Protein AF-A0A9Q1BUF5-F1 (afdb_monomer_lite)

Organism: Holothuria leucospilota (NCBI:txid206669)

Secondary structure (DSSP, 8-state):
----TTPEEE-SS---SS-TT--HHHHTTS-EEE-SSTT-TT---TTS----STTSHHHHHS-S--TTSBTT--TT-B--SSGGGTTS--S----------

pLDDT: mean 71.11, std 16.89, range [35.34, 95.56]

Foldseek 3Di:
DPDLVAFDWDAPPRQPAPQPQDRLNVLLVFIDRFHQDDDDPPDPGSDPDHDPDLVDVNSQRRDQFGQGADLPDPSNRHGDNGSVCRVVRDPDDDDDDDDDD

Structure (mmCIF, N/CA/C/O backbone):
data_AF-A0A9Q1BUF5-F1
#
_entry.id   AF-A0A9Q1BUF5-F1
#
loop_
_atom_site.group_PDB
_atom_site.id
_atom_site.type_symbol
_atom_site.label_atom_id
_atom_site.label_alt_id
_atom_site.label_comp_id
_atom_site.label_asym_id
_atom_site.label_entity_id
_atom_site.label_seq_id
_atom_site.pdbx_PDB_ins_code
_atom_site.Cartn_x
_atom_site.Cartn_y
_atom_site.Cartn_z
_atom_site.occupancy
_atom_site.B_iso_or_equiv
_atom_site.auth_seq_id
_atom_site.auth_comp_id
_atom_site.auth_asym_id
_atom_site.auth_atom_id
_atom_site.pdbx_PDB_model_num
ATOM 1 N N . MET A 1 1 ? 6.388 -0.203 15.844 1.00 35.34 1 MET A N 1
ATOM 2 C CA . MET A 1 1 ? 5.271 -0.255 14.881 1.00 35.34 1 MET A CA 1
ATOM 3 C C . MET A 1 1 ? 5.038 1.171 14.408 1.00 35.34 1 M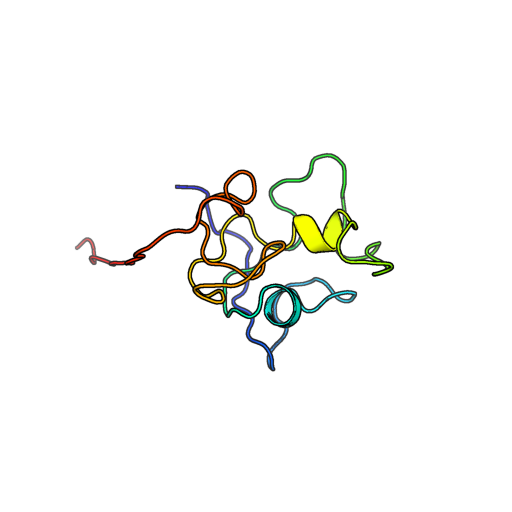ET A C 1
ATOM 5 O O . MET A 1 1 ? 4.799 2.000 15.280 1.00 35.34 1 MET A O 1
ATOM 9 N N . PRO A 1 2 ? 5.181 1.507 13.116 1.00 44.47 2 PRO A N 1
ATOM 10 C CA . PRO A 1 2 ? 4.694 2.790 12.616 1.00 44.47 2 PRO A CA 1
ATOM 11 C C . PRO A 1 2 ? 3.185 2.876 12.889 1.00 44.47 2 PRO A C 1
ATOM 13 O O . PRO A 1 2 ? 2.477 1.877 12.770 1.00 44.47 2 PRO A O 1
ATOM 16 N N . SER A 1 3 ? 2.721 4.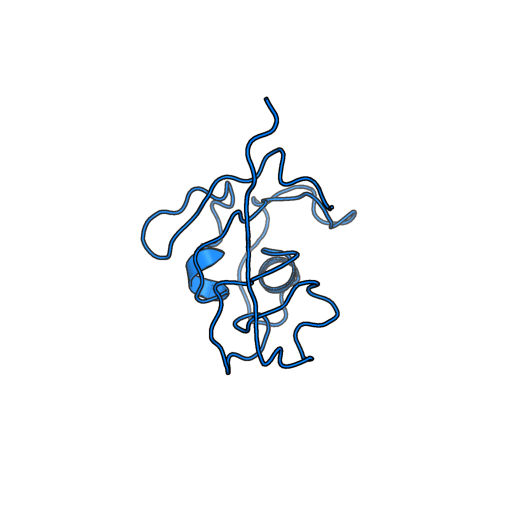031 13.349 1.00 38.66 3 SER A N 1
ATOM 17 C CA . SER A 1 3 ? 1.351 4.245 13.815 1.00 38.66 3 SER A CA 1
ATOM 18 C C . SER A 1 3 ? 0.434 4.548 12.629 1.00 38.66 3 SER A C 1
ATOM 20 O O . SER A 1 3 ? 0.661 5.536 11.947 1.00 38.66 3 SER A O 1
ATOM 22 N N . ALA A 1 4 ? -0.617 3.755 12.398 1.00 48.06 4 ALA A N 1
ATOM 23 C CA . ALA A 1 4 ? -1.639 4.006 11.363 1.00 48.06 4 ALA A CA 1
ATOM 24 C C . ALA A 1 4 ? -2.661 5.095 11.775 1.00 48.06 4 ALA A C 1
ATOM 26 O O . ALA A 1 4 ? -3.844 5.036 11.443 1.00 48.06 4 ALA A O 1
ATOM 27 N N . THR A 1 5 ? -2.248 6.053 12.605 1.00 42.88 5 THR A N 1
ATOM 28 C CA . THR A 1 5 ? -3.154 6.989 13.283 1.00 42.88 5 THR A CA 1
ATOM 29 C C . THR A 1 5 ? -3.436 8.184 12.379 1.00 42.88 5 THR A C 1
ATOM 31 O O . THR A 1 5 ? -2.778 9.208 12.480 1.00 42.88 5 THR A O 1
ATOM 34 N N . GLY A 1 6 ? -4.415 8.040 11.486 1.00 49.12 6 GLY A N 1
ATOM 35 C CA . GLY A 1 6 ? -4.786 9.069 10.504 1.00 49.12 6 GLY A CA 1
ATOM 36 C C . GLY A 1 6 ? -5.130 8.504 9.125 1.00 49.12 6 GLY A C 1
ATOM 37 O O . GLY A 1 6 ? -5.789 9.179 8.337 1.00 49.12 6 GLY A O 1
ATOM 38 N N . CYS A 1 7 ? -4.748 7.251 8.871 1.00 61.22 7 CYS A N 1
ATOM 39 C CA . CYS A 1 7 ? -5.021 6.527 7.636 1.00 61.22 7 CYS A CA 1
ATOM 40 C C . CYS A 1 7 ? -6.439 5.942 7.652 1.00 61.22 7 CYS A C 1
ATOM 42 O O . CYS A 1 7 ? -6.803 5.212 8.580 1.00 61.22 7 CYS A O 1
ATOM 44 N N . LEU A 1 8 ? -7.230 6.217 6.617 1.00 74.75 8 LEU A N 1
ATOM 45 C CA . LEU A 1 8 ? -8.476 5.491 6.378 1.00 74.75 8 LEU A CA 1
ATOM 46 C C . LEU A 1 8 ? -8.188 4.286 5.481 1.00 74.75 8 LEU A C 1
ATOM 48 O O . LEU A 1 8 ? -7.205 4.251 4.749 1.00 74.75 8 LEU A O 1
ATOM 52 N N . PHE A 1 9 ? -9.024 3.263 5.595 1.00 82.25 9 PHE A N 1
ATOM 53 C CA . PHE A 1 9 ? -8.890 2.065 4.779 1.00 82.25 9 PHE A CA 1
ATOM 54 C C . PHE A 1 9 ? -9.493 2.313 3.392 1.00 82.25 9 PHE A C 1
ATOM 56 O O . PHE A 1 9 ? -10.688 2.613 3.310 1.00 82.25 9 PHE A O 1
ATOM 63 N N . SER A 1 10 ? -8.698 2.158 2.331 1.00 83.12 10 SER A N 1
ATOM 64 C CA . SER A 1 10 ? -9.166 2.272 0.941 1.00 83.12 10 SER A CA 1
ATOM 65 C C . SER A 1 10 ? -9.122 0.932 0.219 1.00 83.12 10 SER A C 1
ATOM 67 O O . SER A 1 10 ? -8.261 0.085 0.476 1.00 83.12 10 SER A O 1
ATOM 69 N N . THR A 1 11 ? -10.031 0.770 -0.735 1.00 88.81 11 THR A N 1
ATOM 70 C CA . THR A 1 11 ? -10.072 -0.327 -1.707 1.00 88.81 11 THR A CA 1
ATOM 71 C C . THR A 1 11 ? -10.061 0.245 -3.123 1.00 88.81 11 THR A C 1
ATOM 73 O O . THR A 1 11 ? -10.163 1.453 -3.317 1.00 88.81 11 THR A O 1
ATOM 76 N N . TYR A 1 12 ? -9.960 -0.622 -4.134 1.00 85.25 12 TYR A N 1
ATOM 77 C CA . TYR A 1 12 ? -10.025 -0.220 -5.545 1.00 85.25 12 TYR A CA 1
ATOM 78 C C . TYR A 1 12 ? -11.265 0.641 -5.879 1.00 85.25 12 TYR A C 1
ATOM 80 O O . TYR A 1 12 ? -11.195 1.579 -6.671 1.00 85.25 12 TYR A O 1
ATOM 88 N N . ASP A 1 13 ? -12.406 0.319 -5.273 1.00 83.75 13 ASP A N 1
ATOM 89 C CA . ASP A 1 13 ? -13.713 0.932 -5.513 1.00 83.75 13 ASP A CA 1
ATOM 90 C C . ASP A 1 13 ? -14.145 1.942 -4.434 1.00 83.75 13 ASP A C 1
ATOM 92 O O . ASP A 1 13 ? -15.104 2.684 -4.655 1.00 83.75 13 ASP A O 1
ATOM 96 N N . GLN A 1 14 ? -13.446 2.000 -3.295 1.00 84.31 14 GLN A N 1
ATOM 97 C CA . GLN A 1 14 ? -13.707 2.953 -2.214 1.00 84.31 14 GLN A CA 1
ATOM 98 C C . GLN A 1 14 ? -12.445 3.714 -1.838 1.00 84.31 14 GLN A C 1
ATOM 100 O O . GLN A 1 14 ? -11.587 3.228 -1.099 1.00 84.31 14 GLN A O 1
ATOM 105 N N . ASP A 1 15 ? -12.382 4.940 -2.337 1.00 72.19 15 ASP A N 1
ATOM 106 C CA . ASP A 1 15 ? -11.279 5.851 -2.103 1.00 72.19 15 ASP A CA 1
ATOM 107 C C . ASP A 1 15 ? -11.518 6.653 -0.819 1.00 72.19 15 ASP A C 1
ATOM 109 O O . ASP A 1 15 ? -12.279 7.622 -0.799 1.00 72.19 15 ASP A O 1
ATOM 113 N N . ASN A 1 16 ? -10.935 6.181 0.283 1.00 75.44 16 ASN A N 1
ATOM 114 C CA . ASN A 1 16 ? -11.009 6.855 1.579 1.00 75.44 16 ASN A CA 1
ATOM 115 C C . ASN A 1 16 ? -9.669 7.486 1.970 1.00 75.44 16 ASN A C 1
ATOM 117 O O . ASN A 1 16 ? -9.593 8.190 2.982 1.00 75.44 16 ASN A O 1
ATOM 121 N N . ASP A 1 17 ? -8.612 7.243 1.198 1.00 63.28 17 ASP A N 1
ATOM 122 C CA . ASP A 1 17 ? -7.361 7.948 1.362 1.00 63.28 17 ASP A CA 1
ATOM 123 C C . ASP A 1 17 ? -7.615 9.369 0.879 1.00 63.28 17 ASP A C 1
ATOM 125 O O . ASP A 1 17 ? -8.230 9.605 -0.150 1.00 63.28 17 ASP A O 1
ATOM 129 N N . ARG A 1 18 ? -7.318 10.363 1.717 1.00 63.78 18 ARG A N 1
ATOM 130 C CA . ARG A 1 18 ? -7.735 11.759 1.490 1.00 63.78 18 ARG A CA 1
ATOM 131 C C . ARG A 1 18 ? -6.886 12.431 0.395 1.00 63.78 18 ARG A C 1
ATOM 133 O O . ARG A 1 18 ? -6.455 13.573 0.557 1.00 63.78 18 ARG A O 1
ATOM 140 N N . CYS A 1 19 ? -6.609 11.694 -0.674 1.00 59.31 19 CYS A N 1
ATOM 141 C CA . CYS A 1 19 ? -5.782 12.016 -1.814 1.00 59.31 19 CYS A CA 1
ATOM 142 C C . CYS A 1 19 ? -6.671 12.206 -3.044 1.00 59.31 19 CYS A C 1
ATOM 144 O O . CYS A 1 19 ? -6.799 11.340 -3.895 1.00 59.31 19 CYS A O 1
ATOM 146 N N . GLU A 1 20 ? -7.289 13.387 -3.159 1.00 51.75 20 GLU A N 1
ATOM 147 C CA . GLU A 1 20 ? -8.256 13.687 -4.232 1.00 51.75 20 GLU A CA 1
ATOM 148 C C . GLU A 1 20 ? -7.683 13.527 -5.652 1.00 51.75 20 GLU A C 1
ATOM 150 O O . GLU A 1 20 ? -8.437 13.391 -6.616 1.00 51.75 20 GLU A O 1
ATOM 155 N N . ALA A 1 21 ? -6.356 13.541 -5.794 1.00 50.81 21 ALA A N 1
ATOM 156 C CA . ALA A 1 21 ? -5.686 13.384 -7.075 1.00 50.81 21 ALA A CA 1
ATOM 157 C C . ALA A 1 21 ? -5.288 11.932 -7.410 1.00 50.81 21 ALA A C 1
ATOM 159 O O . ALA A 1 21 ? -4.852 11.676 -8.535 1.00 50.81 21 ALA A O 1
ATOM 160 N N . SER A 1 22 ? -5.418 10.974 -6.479 1.00 61.69 22 SER A N 1
ATOM 161 C CA . SER A 1 22 ? -4.903 9.616 -6.679 1.00 61.69 22 SER A CA 1
ATOM 162 C C . SER A 1 22 ? -5.594 8.546 -5.853 1.00 61.69 22 SER A C 1
ATOM 164 O O . SER A 1 22 ? -5.616 8.632 -4.636 1.00 61.69 22 SER A O 1
ATOM 166 N N . LYS A 1 23 ? -5.989 7.452 -6.507 1.00 74.38 23 LYS A N 1
ATOM 167 C CA . LYS A 1 23 ? -6.472 6.245 -5.833 1.00 74.38 23 LYS A CA 1
ATOM 168 C C . LYS A 1 23 ? -5.291 5.341 -5.491 1.00 74.38 23 LYS A C 1
ATOM 170 O O . LYS A 1 23 ? -4.843 4.553 -6.335 1.00 74.38 23 LYS A O 1
ATOM 175 N N . CYS A 1 24 ? -4.762 5.447 -4.273 1.00 77.94 24 CYS A N 1
ATOM 176 C CA . CYS A 1 24 ? -3.586 4.671 -3.858 1.00 77.94 24 CYS A CA 1
ATOM 177 C C . CYS A 1 24 ? -3.842 3.155 -3.953 1.00 77.94 24 CYS A C 1
ATOM 179 O O . CYS A 1 24 ? -2.981 2.410 -4.424 1.00 77.94 24 CYS A O 1
ATOM 181 N N . ALA A 1 25 ? -5.053 2.707 -3.612 1.00 82.81 25 ALA A N 1
ATOM 182 C CA . ALA 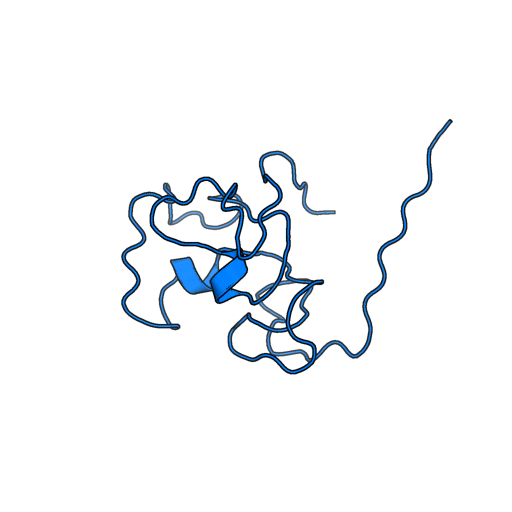A 1 25 ? -5.458 1.305 -3.716 1.00 82.81 25 ALA A CA 1
ATOM 183 C C . ALA A 1 25 ? -5.448 0.756 -5.157 1.00 82.81 25 ALA A C 1
ATOM 185 O O . ALA A 1 25 ? -5.110 -0.406 -5.386 1.00 82.81 25 ALA A O 1
ATOM 186 N N . GLU A 1 26 ? -5.783 1.590 -6.146 1.00 83.75 26 GLU A N 1
ATOM 187 C CA . GLU A 1 26 ? -5.721 1.217 -7.563 1.00 83.75 26 GLU A CA 1
ATOM 188 C C . GLU A 1 26 ? -4.269 1.080 -8.039 1.00 83.75 26 GLU A C 1
ATOM 190 O O . GLU A 1 26 ? -3.918 0.102 -8.699 1.00 83.75 26 GLU A O 1
ATOM 195 N N . SER A 1 27 ? -3.408 2.022 -7.645 1.00 79.00 27 SER A N 1
ATOM 196 C CA . SER A 1 27 ? -1.995 2.043 -8.045 1.00 79.00 27 SER A CA 1
ATOM 197 C C . SER A 1 27 ? -1.183 0.921 -7.403 1.00 79.00 27 SER A C 1
ATOM 199 O O . SER A 1 27 ? -0.374 0.289 -8.075 1.00 79.00 27 SER A O 1
ATOM 201 N N . HIS A 1 28 ? -1.420 0.647 -6.119 1.00 82.38 28 HIS A N 1
ATOM 202 C CA . HIS A 1 28 ? -0.735 -0.396 -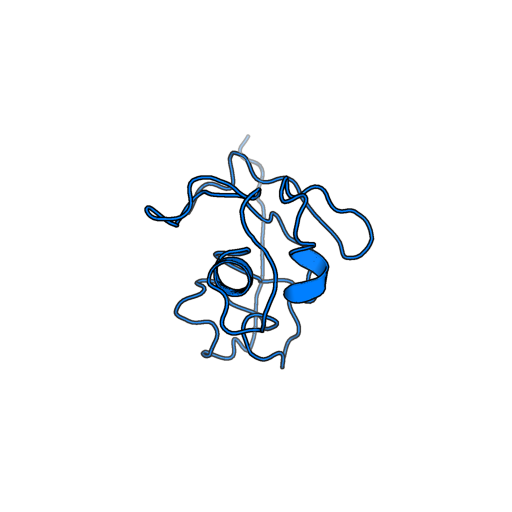5.355 1.00 82.38 28 HIS A CA 1
ATOM 203 C C . HIS A 1 28 ? -1.375 -1.780 -5.493 1.00 82.38 28 HIS A C 1
ATOM 205 O O . HIS A 1 28 ? -0.845 -2.745 -4.942 1.00 82.38 28 HIS A O 1
ATOM 211 N N . ARG A 1 29 ? -2.498 -1.885 -6.217 1.00 87.88 29 ARG A N 1
ATOM 212 C CA . ARG A 1 29 ? -3.250 -3.132 -6.428 1.00 87.88 29 ARG A CA 1
ATOM 213 C C . ARG A 1 29 ? -3.530 -3.885 -5.129 1.00 87.88 29 ARG A C 1
ATOM 215 O O . ARG A 1 29 ? -3.385 -5.100 -5.043 1.00 87.88 29 ARG A O 1
ATOM 222 N N . GLY A 1 30 ? -3.929 -3.138 -4.110 1.00 88.25 30 GLY A N 1
ATOM 223 C CA . GLY A 1 30 ? -4.152 -3.663 -2.776 1.00 88.25 30 GLY A CA 1
ATOM 224 C C . GLY A 1 30 ? -5.138 -2.803 -2.008 1.00 88.25 30 GLY A C 1
ATOM 225 O O . GLY A 1 30 ? -5.346 -1.634 -2.315 1.00 88.25 30 GLY A O 1
ATOM 226 N N . ALA A 1 31 ? -5.777 -3.402 -1.012 1.00 89.69 31 ALA A N 1
ATOM 227 C CA . ALA A 1 31 ? -6.573 -2.660 -0.046 1.00 89.69 31 ALA A CA 1
ATOM 228 C C . ALA A 1 31 ? -5.740 -2.442 1.213 1.00 89.69 31 ALA A C 1
ATOM 230 O O . ALA A 1 31 ? -5.224 -3.408 1.781 1.00 89.69 31 ALA A O 1
ATOM 231 N N . TRP A 1 32 ? -5.600 -1.205 1.676 1.00 88.31 32 TRP A N 1
ATOM 232 C CA . TRP A 1 32 ? -4.772 -0.909 2.839 1.00 88.31 32 TRP A CA 1
ATOM 233 C C . TRP A 1 32 ? -5.183 0.388 3.523 1.00 88.31 32 TRP A C 1
ATOM 235 O O . TRP A 1 32 ? -5.990 1.169 3.021 1.00 88.31 32 TRP A O 1
ATOM 245 N N . TRP A 1 33 ? -4.601 0.612 4.696 1.00 83.06 33 TRP A N 1
ATOM 246 C CA . TRP A 1 33 ? -4.632 1.900 5.372 1.00 83.06 33 TRP A CA 1
ATOM 247 C C . TRP A 1 33 ? -3.631 2.849 4.709 1.00 83.06 33 TRP A C 1
ATOM 249 O O . TRP A 1 33 ? -2.534 3.073 5.226 1.00 83.06 33 TRP A O 1
ATOM 259 N N . TYR A 1 34 ? -4.003 3.375 3.544 1.00 75.88 34 TYR A N 1
ATOM 260 C CA . TYR A 1 34 ? -3.193 4.344 2.815 1.00 75.88 34 TYR A CA 1
ATOM 261 C C . TYR A 1 34 ? -3.252 5.708 3.526 1.00 75.88 34 TYR A C 1
ATOM 263 O O . TYR A 1 34 ? -4.315 6.162 3.963 1.00 75.88 34 TYR A O 1
ATOM 271 N N . SER A 1 35 ? -2.085 6.327 3.733 1.00 66.69 35 SER A N 1
ATOM 272 C CA . SER A 1 35 ? -1.964 7.615 4.427 1.00 66.69 35 SER A CA 1
ATOM 273 C C . SER A 1 35 ? -1.697 8.724 3.423 1.00 66.69 35 SER A C 1
ATOM 275 O O . SER A 1 35 ? -0.827 8.552 2.570 1.00 66.69 35 SER A O 1
ATOM 277 N N . PRO A 1 36 ? -2.344 9.890 3.563 1.00 53.69 36 PRO A N 1
ATOM 278 C CA . PRO A 1 36 ? -2.070 11.019 2.695 1.00 53.69 36 PRO A CA 1
ATOM 279 C C . PRO A 1 36 ? -0.712 11.710 2.927 1.00 53.69 36 PRO A C 1
ATOM 281 O O . PRO A 1 36 ? -0.337 12.533 2.094 1.00 53.69 36 PRO A O 1
ATOM 284 N N . ALA A 1 37 ? 0.017 11.481 4.036 1.00 49.94 37 ALA A N 1
ATOM 285 C CA . ALA A 1 37 ? 1.145 12.382 4.347 1.00 49.94 37 ALA A CA 1
ATOM 286 C C . ALA A 1 37 ? 2.179 11.972 5.418 1.00 49.94 37 ALA A C 1
ATOM 288 O O . ALA A 1 37 ? 3.050 12.786 5.717 1.00 49.94 37 ALA A O 1
ATOM 289 N N . ASP A 1 38 ? 2.156 10.788 6.036 1.00 43.72 38 ASP A N 1
ATOM 290 C CA . ASP A 1 38 ? 2.949 10.623 7.276 1.00 43.72 38 ASP A CA 1
ATOM 291 C C . ASP A 1 38 ? 4.478 10.513 7.100 1.00 43.72 38 ASP A C 1
ATOM 293 O O . ASP A 1 38 ? 5.205 10.529 8.096 1.00 43.72 38 ASP A O 1
ATOM 297 N N . TYR A 1 39 ? 5.012 10.418 5.875 1.00 46.66 39 TYR A N 1
ATOM 298 C CA . TYR A 1 39 ? 6.457 10.215 5.701 1.00 46.66 39 TYR A CA 1
ATOM 299 C C . TYR A 1 39 ? 7.076 10.821 4.439 1.00 46.66 39 TYR A C 1
ATOM 301 O O . TYR A 1 39 ? 7.960 10.221 3.829 1.00 46.66 39 TYR A O 1
ATOM 309 N N . HIS A 1 40 ? 6.687 12.036 4.047 1.00 49.00 40 HIS A N 1
ATOM 310 C CA . HIS A 1 40 ? 7.568 12.810 3.172 1.00 49.00 40 HIS A CA 1
ATOM 311 C C . HIS A 1 40 ? 7.702 14.260 3.643 1.00 49.00 40 HIS A C 1
ATOM 313 O O . HIS A 1 40 ? 6.788 15.054 3.433 1.00 49.00 40 HIS A O 1
ATOM 319 N N . PRO A 1 41 ? 8.858 14.668 4.209 1.00 47.53 41 PRO A N 1
ATOM 320 C CA . PRO A 1 41 ? 9.086 16.043 4.675 1.00 47.53 41 PRO A CA 1
ATOM 321 C C . PRO A 1 41 ? 9.085 17.095 3.547 1.00 47.53 41 PRO A C 1
ATOM 323 O O . PRO A 1 41 ? 9.331 18.270 3.802 1.00 47.53 41 PRO A O 1
ATOM 326 N N . LEU A 1 42 ? 8.833 16.680 2.300 1.00 47.22 42 LEU A N 1
ATOM 327 C CA . LEU A 1 42 ? 8.818 17.516 1.100 1.00 47.22 42 LEU A CA 1
ATOM 328 C C . LEU A 1 42 ? 7.436 17.608 0.430 1.00 47.22 42 LEU A C 1
ATOM 330 O O . LEU A 1 42 ? 7.312 18.316 -0.565 1.00 47.22 42 LEU A O 1
ATOM 334 N N . ILE A 1 43 ? 6.410 16.909 0.934 1.00 52.00 43 ILE A N 1
ATOM 335 C CA . ILE A 1 43 ? 5.083 16.858 0.301 1.00 52.00 43 ILE A CA 1
ATOM 336 C C . ILE A 1 43 ? 4.036 17.188 1.364 1.00 52.00 43 ILE A C 1
ATOM 338 O O . ILE A 1 43 ? 3.615 16.338 2.137 1.00 52.00 43 ILE A O 1
ATOM 342 N N . ASN A 1 44 ? 3.647 18.462 1.426 1.00 47.34 44 ASN A N 1
ATOM 343 C CA . ASN A 1 44 ? 2.699 18.965 2.426 1.00 47.34 44 ASN A CA 1
ATOM 344 C C . ASN A 1 44 ? 1.226 18.805 2.028 1.00 47.34 44 ASN A C 1
ATOM 346 O O . ASN A 1 44 ? 0.352 19.238 2.779 1.00 47.34 44 ASN A O 1
ATOM 350 N N . SER A 1 45 ? 0.907 18.212 0.877 1.00 47.94 45 SER A N 1
ATOM 351 C CA . SER A 1 45 ? -0.475 17.841 0.602 1.00 47.94 45 SER A CA 1
ATOM 352 C C . SER A 1 45 ? -0.598 16.754 -0.456 1.00 47.94 45 SER A C 1
ATOM 354 O O . SER A 1 45 ? 0.017 16.800 -1.518 1.00 47.94 45 SER A O 1
ATOM 356 N N . CYS A 1 46 ? -1.540 15.859 -0.194 1.00 50.12 46 CYS A N 1
ATOM 357 C CA . CYS A 1 46 ? -2.241 15.029 -1.168 1.00 50.12 46 CYS A CA 1
ATOM 358 C C . CYS A 1 46 ? -2.976 15.824 -2.278 1.00 50.12 46 CYS A C 1
ATOM 360 O O . CYS A 1 46 ? -3.699 15.239 -3.078 1.00 50.12 46 CYS A O 1
ATOM 362 N N . GLY A 1 47 ? -2.835 17.158 -2.323 1.00 46.59 47 GLY A N 1
ATOM 363 C CA . GLY A 1 47 ? -3.522 18.056 -3.255 1.00 46.59 47 GLY A CA 1
ATOM 364 C C . GLY A 1 47 ? -2.656 18.578 -4.408 1.00 46.59 47 GLY A C 1
ATOM 365 O O . GLY A 1 47 ? -3.190 19.239 -5.292 1.00 46.59 47 GLY A O 1
ATOM 366 N N . SER A 1 48 ? -1.342 18.314 -4.425 1.00 50.75 48 SER A N 1
ATOM 367 C CA . SER A 1 48 ? -0.442 18.720 -5.526 1.00 50.75 48 SER A CA 1
ATOM 368 C C . SER A 1 48 ? 0.047 17.557 -6.397 1.00 50.75 48 SER A C 1
ATOM 370 O O . SER A 1 48 ? 0.965 17.734 -7.195 1.00 50.75 48 SER A O 1
ATOM 372 N N . CYS A 1 49 ? -0.516 16.363 -6.222 1.00 48.22 49 CYS A N 1
ATOM 373 C CA . CYS A 1 49 ? -0.098 15.159 -6.931 1.00 48.22 49 CYS A CA 1
ATOM 374 C C . CYS A 1 49 ? -0.737 15.086 -8.329 1.00 48.22 49 CYS A C 1
ATOM 376 O O . CYS A 1 49 ? -1.790 14.488 -8.494 1.00 48.22 49 CYS A O 1
ATOM 378 N N . GLU A 1 50 ? -0.117 15.666 -9.358 1.00 50.62 50 GLU A N 1
ATOM 379 C CA . GLU A 1 50 ? -0.516 15.416 -10.753 1.00 50.62 50 GLU A CA 1
ATOM 380 C C . GLU A 1 50 ? 0.255 14.212 -11.314 1.00 50.62 50 GLU A C 1
ATOM 382 O O . GLU A 1 50 ? 1.433 14.317 -11.643 1.00 50.62 50 GLU A O 1
ATOM 387 N N . PHE A 1 51 ? -0.412 13.063 -11.462 1.00 52.38 51 PHE A N 1
ATOM 388 C CA . PHE A 1 51 ? 0.185 11.846 -12.022 1.00 52.38 51 PHE A CA 1
ATOM 389 C C . PHE A 1 51 ? 0.713 12.081 -13.442 1.00 52.38 51 PHE A C 1
ATOM 391 O O . PHE A 1 51 ? -0.071 12.170 -14.391 1.00 52.38 51 PHE A O 1
ATOM 398 N N . LYS A 1 52 ? 2.041 12.111 -13.621 1.00 49.03 52 LYS A N 1
ATOM 399 C CA . LYS A 1 52 ? 2.630 12.034 -14.969 1.00 49.03 52 LYS A CA 1
ATOM 400 C C . LYS A 1 52 ? 3.199 10.662 -15.323 1.00 49.03 52 LYS A C 1
ATOM 402 O O . LYS A 1 52 ? 3.060 10.291 -16.481 1.00 49.03 52 LYS A O 1
ATOM 407 N N . THR A 1 53 ? 3.729 9.876 -14.379 1.00 51.12 53 THR A N 1
ATOM 408 C CA . THR A 1 53 ? 4.251 8.504 -14.608 1.00 51.12 53 THR A CA 1
ATOM 409 C C . THR A 1 53 ? 4.580 7.789 -13.284 1.00 51.12 53 THR A C 1
ATOM 411 O O . THR A 1 53 ? 4.706 8.441 -12.252 1.00 51.12 53 THR A O 1
ATOM 414 N N . GLY A 1 54 ? 4.839 6.470 -13.308 1.00 51.00 54 GLY A N 1
ATOM 415 C CA . GLY A 1 54 ? 5.276 5.647 -12.152 1.00 51.00 54 GLY A CA 1
ATOM 416 C C . GLY A 1 54 ? 6.628 6.018 -11.501 1.00 51.00 54 GLY A C 1
ATOM 417 O O . GLY A 1 54 ? 7.153 5.294 -10.659 1.00 51.00 54 GLY A O 1
ATOM 418 N N . SER A 1 55 ? 7.210 7.154 -11.885 1.00 50.53 55 SER A N 1
ATOM 419 C CA . SER A 1 55 ? 8.387 7.771 -11.267 1.00 50.53 55 SER A CA 1
ATOM 420 C C . SER A 1 55 ? 8.030 8.944 -10.346 1.00 50.53 55 SER A C 1
ATOM 422 O O . SER A 1 55 ? 8.934 9.568 -9.796 1.00 50.53 55 SER A O 1
ATOM 424 N N . ASP A 1 56 ? 6.746 9.296 -10.235 1.00 58.03 56 ASP A N 1
ATOM 425 C CA . ASP A 1 56 ? 6.292 10.410 -9.409 1.00 58.03 56 ASP A CA 1
ATOM 426 C C . ASP A 1 56 ? 6.368 10.051 -7.925 1.00 58.03 56 ASP A C 1
ATOM 428 O O . ASP A 1 56 ? 5.973 8.965 -7.503 1.00 58.03 56 ASP A O 1
ATOM 432 N N . ILE A 1 57 ? 6.859 10.982 -7.120 1.00 59.22 57 ILE A N 1
ATOM 433 C CA . ILE A 1 57 ? 7.000 10.805 -5.684 1.00 59.22 57 ILE A CA 1
ATOM 434 C C . ILE A 1 57 ? 5.648 10.561 -4.991 1.00 59.22 57 ILE A C 1
ATOM 436 O O . ILE A 1 57 ? 5.613 9.880 -3.974 1.00 59.22 57 ILE A O 1
ATOM 440 N N . CYS A 1 58 ? 4.527 11.003 -5.571 1.00 59.84 58 CYS A N 1
ATOM 441 C CA . CYS A 1 58 ? 3.192 10.655 -5.074 1.00 59.84 58 CYS A CA 1
ATOM 442 C C . CYS A 1 58 ? 2.811 9.188 -5.356 1.00 59.84 58 CYS A C 1
ATOM 444 O O . CYS A 1 58 ? 2.265 8.523 -4.481 1.00 59.84 58 CYS A O 1
ATOM 446 N N . TYR A 1 59 ? 3.177 8.648 -6.527 1.00 55.28 59 TYR A N 1
ATOM 447 C CA . TYR A 1 59 ? 3.023 7.218 -6.848 1.00 55.28 59 TYR A CA 1
ATOM 448 C C . TYR A 1 59 ? 3.885 6.338 -5.927 1.00 55.28 59 TYR A C 1
ATOM 450 O O . TYR A 1 59 ? 3.527 5.211 -5.600 1.00 55.28 59 TYR A O 1
ATOM 458 N N . GLN A 1 60 ? 5.024 6.873 -5.483 1.00 56.84 60 GLN A N 1
ATOM 459 C CA . GLN A 1 60 ? 5.982 6.172 -4.636 1.00 56.84 60 GLN A CA 1
ATOM 460 C C . GLN A 1 60 ? 5.660 6.230 -3.130 1.00 56.84 60 GLN A C 1
ATOM 462 O O . GLN A 1 60 ? 6.155 5.395 -2.384 1.00 56.84 60 GLN A O 1
ATOM 467 N N . VAL A 1 61 ? 4.864 7.195 -2.653 1.00 62.91 61 VAL A N 1
ATOM 468 C CA . VAL A 1 61 ? 4.728 7.478 -1.203 1.00 62.91 61 VAL A CA 1
ATOM 469 C C . VAL A 1 61 ? 3.300 7.268 -0.665 1.00 62.91 61 VAL A C 1
ATOM 471 O O . VAL A 1 61 ? 3.053 7.443 0.525 1.00 62.91 61 VAL A O 1
ATOM 474 N N . CYS A 1 62 ? 2.371 6.781 -1.493 1.00 70.75 62 CYS A N 1
ATOM 475 C CA . CYS A 1 62 ? 1.009 6.392 -1.087 1.00 70.75 62 CYS A CA 1
ATOM 476 C C . CYS A 1 62 ? 0.972 5.336 0.040 1.00 70.75 62 CYS A C 1
ATOM 478 O O . CYS A 1 62 ? -0.009 5.231 0.782 1.00 70.75 62 CYS A O 1
ATOM 480 N N . ALA A 1 63 ? 2.028 4.528 0.176 1.00 73.06 63 ALA A N 1
ATOM 481 C CA . ALA A 1 63 ? 2.072 3.424 1.120 1.00 73.06 63 ALA A CA 1
ATOM 482 C C . ALA A 1 63 ? 3.487 3.195 1.668 1.00 73.06 63 ALA A C 1
ATOM 484 O O . ALA A 1 63 ? 4.418 2.905 0.920 1.00 73.06 63 ALA A O 1
ATOM 485 N N . PHE A 1 64 ? 3.648 3.244 2.994 1.00 76.50 64 PHE A N 1
ATOM 486 C CA . PHE A 1 64 ? 4.877 2.769 3.647 1.00 76.50 64 PHE A CA 1
ATOM 487 C C . PHE A 1 64 ? 4.992 1.239 3.590 1.00 76.50 64 PHE A C 1
ATOM 489 O O . PHE A 1 64 ? 6.088 0.690 3.530 1.00 76.50 64 PHE A O 1
ATOM 496 N N . SER A 1 65 ? 3.851 0.555 3.579 1.00 82.56 65 SER A N 1
ATOM 497 C CA . SER A 1 65 ? 3.722 -0.892 3.459 1.00 82.56 65 SER A CA 1
ATOM 498 C C . SER A 1 65 ? 2.524 -1.221 2.578 1.00 82.56 65 SER A C 1
ATOM 500 O O . SER A 1 65 ? 1.536 -0.491 2.587 1.00 82.56 65 SER A O 1
ATOM 502 N N . ASN A 1 66 ? 2.596 -2.324 1.840 1.00 87.12 66 ASN A N 1
ATOM 503 C CA . ASN A 1 66 ? 1.496 -2.828 1.023 1.00 87.12 66 ASN A CA 1
ATOM 504 C C . ASN A 1 66 ? 1.375 -4.347 1.178 1.00 87.12 66 ASN A C 1
ATOM 506 O O . ASN A 1 66 ? 1.646 -5.098 0.245 1.00 87.12 66 ASN A O 1
ATOM 510 N N . PRO A 1 67 ? 1.011 -4.853 2.363 1.00 91.12 67 PRO A N 1
ATOM 511 C CA . PRO A 1 67 ? 0.954 -6.294 2.582 1.00 91.12 67 PRO A CA 1
ATOM 512 C C . PRO A 1 67 ? -0.157 -6.999 1.798 1.00 91.12 67 PRO A C 1
ATOM 514 O O . PRO A 1 67 ? -0.112 -8.216 1.645 1.00 91.12 67 PRO A O 1
ATOM 517 N N . ASN A 1 68 ? -1.126 -6.232 1.293 1.00 92.31 68 ASN A N 1
ATOM 518 C CA . ASN A 1 68 ? -2.247 -6.712 0.490 1.00 92.31 68 ASN A CA 1
ATOM 519 C C . ASN A 1 68 ? -2.052 -6.448 -1.014 1.00 92.31 68 ASN A C 1
ATOM 521 O O . ASN A 1 68 ? -3.034 -6.453 -1.752 1.00 92.31 68 ASN A O 1
ATOM 525 N N . GLY A 1 69 ? -0.819 -6.173 -1.446 1.00 89.81 69 GLY A N 1
ATOM 526 C CA . GLY A 1 69 ? -0.470 -6.000 -2.853 1.00 89.81 69 GLY A CA 1
ATOM 527 C C . GLY A 1 69 ? -0.377 -7.310 -3.636 1.00 89.81 69 GLY A C 1
ATOM 528 O O . GLY A 1 69 ? -0.533 -8.412 -3.103 1.00 89.81 69 GLY A O 1
ATOM 529 N N . ASP A 1 70 ? -0.039 -7.187 -4.915 1.00 91.56 70 ASP A N 1
ATOM 530 C CA . ASP A 1 70 ? 0.175 -8.314 -5.818 1.00 91.56 70 ASP A CA 1
ATOM 531 C C . ASP A 1 70 ? 1.399 -9.141 -5.377 1.00 91.56 70 ASP A C 1
ATOM 533 O O . ASP A 1 70 ? 2.506 -8.628 -5.236 1.00 91.56 70 ASP A O 1
ATOM 537 N N . TYR A 1 71 ? 1.270 -10.462 -5.237 1.00 88.88 71 TYR A N 1
ATOM 538 C CA . TYR A 1 71 ? 2.397 -11.313 -4.807 1.00 88.88 71 TYR A CA 1
ATOM 539 C C . TYR A 1 71 ? 3.650 -11.188 -5.706 1.00 88.88 71 TYR A C 1
ATOM 541 O O . TYR A 1 71 ? 4.774 -11.215 -5.213 1.00 88.88 71 TYR A O 1
ATOM 549 N N . ASN A 1 72 ? 3.453 -10.999 -7.017 1.00 86.31 72 ASN A N 1
ATOM 550 C CA . ASN A 1 72 ? 4.513 -10.786 -8.014 1.00 86.31 72 ASN A CA 1
ATOM 551 C C . ASN A 1 72 ? 4.395 -9.409 -8.697 1.00 86.31 72 ASN A C 1
ATOM 553 O O . ASN A 1 72 ? 4.729 -9.279 -9.876 1.00 86.31 72 ASN A O 1
ATOM 557 N N . GLY A 1 73 ? 3.852 -8.407 -8.000 1.00 83.56 73 GLY A N 1
ATOM 558 C CA . GLY A 1 73 ? 3.795 -7.039 -8.519 1.00 83.56 73 GLY A CA 1
ATOM 559 C C . GLY A 1 73 ? 5.191 -6.442 -8.744 1.00 83.56 73 GLY A C 1
ATOM 560 O O . GLY A 1 73 ? 6.199 -6.986 -8.291 1.00 83.56 73 GLY A O 1
ATOM 561 N N . SER A 1 74 ? 5.250 -5.295 -9.414 1.00 79.38 74 SER A N 1
ATOM 562 C CA . SER A 1 74 ? 6.456 -4.465 -9.514 1.00 79.38 74 SER A CA 1
ATOM 563 C C . SER A 1 74 ? 6.138 -3.025 -9.131 1.00 79.38 74 SER A C 1
ATOM 565 O O . SER A 1 74 ? 4.974 -2.662 -8.967 1.00 79.38 74 SER A O 1
ATOM 567 N N . ASP A 1 75 ? 7.169 -2.194 -8.979 1.00 76.19 75 ASP A N 1
ATOM 568 C CA . ASP A 1 75 ? 7.010 -0.741 -8.856 1.00 76.19 75 ASP A CA 1
ATOM 569 C C . ASP A 1 75 ? 6.054 -0.318 -7.727 1.00 76.19 75 ASP A C 1
ATOM 571 O O . ASP A 1 75 ? 5.231 0.579 -7.896 1.00 76.19 75 ASP A O 1
ATOM 575 N N . GLY A 1 76 ? 6.150 -0.983 -6.569 1.00 77.69 76 GLY A N 1
ATOM 576 C CA . GLY A 1 76 ? 5.305 -0.706 -5.406 1.00 77.69 76 GLY A CA 1
ATOM 577 C C . GLY A 1 76 ? 3.923 -1.367 -5.452 1.00 77.69 76 GLY A C 1
ATOM 578 O O . GLY A 1 76 ? 3.146 -1.192 -4.525 1.00 77.69 76 GLY A O 1
ATOM 579 N N . GLN A 1 77 ? 3.583 -2.155 -6.470 1.00 85.00 77 GLN A N 1
ATOM 580 C CA . GLN A 1 77 ? 2.352 -2.962 -6.457 1.00 85.00 77 GLN A CA 1
ATOM 581 C C . GLN A 1 77 ? 2.488 -4.215 -5.598 1.00 85.00 77 GLN A C 1
ATOM 583 O O . GLN A 1 77 ? 1.493 -4.823 -5.223 1.00 85.00 77 GLN A O 1
ATOM 588 N N . ASN A 1 78 ? 3.719 -4.635 -5.321 1.00 86.88 78 ASN A N 1
ATOM 589 C CA . ASN A 1 78 ? 3.975 -5.895 -4.660 1.00 86.88 78 ASN A CA 1
ATOM 590 C C . ASN A 1 78 ? 3.756 -5.857 -3.150 1.00 86.88 78 ASN A C 1
ATOM 592 O O . ASN A 1 78 ? 3.550 -4.805 -2.546 1.00 86.88 78 ASN A O 1
ATOM 596 N N . ILE A 1 79 ? 3.857 -7.035 -2.539 1.00 89.94 79 ILE A N 1
ATOM 597 C CA . ILE A 1 79 ? 3.879 -7.183 -1.087 1.00 89.94 79 ILE A CA 1
ATOM 598 C C . ILE A 1 79 ? 5.199 -6.636 -0.540 1.00 89.94 79 ILE A C 1
ATOM 600 O O . ILE A 1 79 ? 6.261 -7.176 -0.852 1.00 89.94 79 ILE A O 1
ATOM 604 N N . PHE A 1 80 ? 5.127 -5.603 0.304 1.00 87.19 80 PHE A N 1
ATOM 605 C CA . PHE A 1 80 ? 6.270 -5.054 1.044 1.00 87.19 80 PHE A CA 1
ATOM 606 C C . PHE A 1 80 ? 5.862 -4.478 2.401 1.00 87.19 80 PHE A C 1
ATOM 608 O O . PHE A 1 80 ? 4.724 -4.054 2.609 1.00 87.19 80 PHE A O 1
ATOM 615 N N . TRP A 1 81 ? 6.811 -4.440 3.337 1.00 85.69 81 TRP A N 1
ATOM 616 C CA . TRP A 1 81 ? 6.614 -3.841 4.664 1.00 85.69 81 TRP A CA 1
ATOM 617 C C . TRP A 1 81 ? 7.231 -2.445 4.810 1.00 85.69 81 TRP A C 1
ATOM 619 O O . TRP A 1 81 ? 6.803 -1.659 5.652 1.00 85.69 81 TRP A O 1
ATOM 629 N N . ASN A 1 82 ? 8.233 -2.145 3.993 1.00 81.88 82 ASN A N 1
ATOM 630 C CA . ASN A 1 82 ? 8.854 -0.837 3.882 1.00 81.88 82 ASN A CA 1
ATOM 631 C C . ASN A 1 82 ? 9.002 -0.539 2.395 1.00 81.88 82 ASN A C 1
ATOM 633 O O . ASN A 1 82 ? 9.483 -1.389 1.648 1.00 81.88 82 ASN A O 1
ATOM 637 N N . TYR A 1 83 ? 8.592 0.647 1.965 1.00 76.62 83 TYR A N 1
ATOM 638 C CA . TYR A 1 83 ? 8.681 1.042 0.567 1.00 76.62 83 TYR A CA 1
ATOM 639 C C . TYR A 1 83 ? 10.118 0.966 0.019 1.00 76.62 83 TYR A C 1
ATOM 641 O O . TYR A 1 83 ? 10.321 0.578 -1.131 1.00 76.62 83 TYR A O 1
ATOM 649 N N . SER A 1 84 ? 11.127 1.246 0.852 1.00 77.25 84 SER A N 1
ATOM 650 C CA . SER A 1 84 ? 12.543 1.080 0.480 1.00 77.25 84 SER A CA 1
ATOM 651 C C . SER A 1 84 ? 12.914 -0.361 0.115 1.00 77.25 84 SER A C 1
ATOM 653 O O . SER A 1 84 ? 13.884 -0.574 -0.604 1.00 77.25 84 SER A O 1
ATOM 655 N N . ASP A 1 85 ? 12.131 -1.334 0.583 1.00 78.56 85 ASP A N 1
ATOM 656 C CA . ASP A 1 85 ? 12.317 -2.764 0.350 1.00 78.56 85 ASP A CA 1
ATOM 657 C C . ASP A 1 85 ? 11.295 -3.315 -0.657 1.00 78.56 85 ASP A C 1
ATOM 659 O O . ASP A 1 85 ? 11.107 -4.525 -0.743 1.00 78.56 85 ASP A O 1
ATOM 663 N N . LYS A 1 86 ? 10.615 -2.466 -1.437 1.00 78.56 86 LYS A N 1
ATOM 664 C CA . LYS A 1 86 ? 9.619 -2.922 -2.421 1.00 78.56 86 LYS A CA 1
ATOM 665 C C . LYS A 1 86 ? 10.193 -3.891 -3.459 1.00 78.56 86 LYS A C 1
ATOM 667 O O . LYS A 1 86 ? 9.472 -4.735 -3.956 1.00 78.56 86 LYS A O 1
ATOM 672 N N . ASP A 1 87 ? 11.487 -3.847 -3.748 1.00 79.56 87 ASP A N 1
ATOM 673 C CA . ASP A 1 87 ? 12.103 -4.790 -4.691 1.00 79.56 87 ASP A CA 1
ATOM 674 C C . ASP A 1 87 ? 12.517 -6.117 -4.016 1.00 79.56 87 ASP A C 1
ATOM 676 O O . ASP A 1 87 ? 12.967 -7.062 -4.670 1.00 79.56 87 ASP A O 1
ATOM 680 N N . CYS A 1 88 ? 12.337 -6.223 -2.694 1.00 78.38 88 CYS A N 1
ATOM 68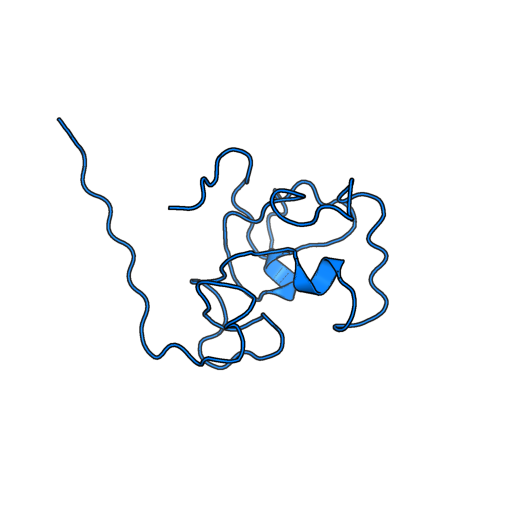1 C CA . CYS A 1 88 ? 12.527 -7.444 -1.924 1.00 78.38 88 CYS A CA 1
ATOM 682 C C . CYS A 1 88 ? 11.227 -8.263 -1.941 1.00 78.38 88 CYS A C 1
ATOM 684 O O . CYS A 1 88 ? 10.328 -8.065 -1.129 1.00 78.38 88 CYS A O 1
ATOM 686 N N . TYR A 1 89 ? 11.129 -9.215 -2.869 1.00 77.31 89 TYR A N 1
ATOM 687 C CA . TYR A 1 89 ? 9.969 -10.102 -3.015 1.00 77.31 89 TYR A CA 1
ATOM 688 C C . TYR A 1 89 ? 9.726 -10.955 -1.758 1.00 77.31 89 TYR A C 1
ATOM 690 O O . TYR A 1 89 ? 10.356 -12.001 -1.548 1.00 77.31 89 TYR A O 1
ATOM 698 N N . HIS A 1 90 ? 8.790 -10.521 -0.915 1.00 83.19 90 HIS A N 1
ATOM 699 C CA . HIS A 1 90 ? 8.370 -11.270 0.261 1.00 83.19 90 HIS A CA 1
ATOM 700 C C . HIS A 1 90 ? 7.579 -12.518 -0.151 1.00 83.19 90 HIS A C 1
ATOM 702 O O . HIS A 1 90 ? 6.566 -12.440 -0.836 1.00 83.19 90 HIS A O 1
ATOM 708 N N . LYS A 1 91 ? 8.028 -13.690 0.310 1.00 88.06 91 LYS A N 1
ATOM 709 C CA . LYS A 1 91 ? 7.388 -14.982 -0.006 1.00 88.06 91 LYS A CA 1
ATOM 710 C C . LYS A 1 91 ? 6.168 -15.297 0.860 1.00 88.06 91 LYS A C 1
ATOM 712 O O . LYS A 1 91 ? 5.429 -16.230 0.566 1.00 88.06 91 LYS A O 1
ATOM 717 N N . PHE A 1 92 ? 6.013 -14.588 1.971 1.00 88.12 92 PHE A N 1
ATOM 718 C CA . PHE A 1 92 ? 4.965 -14.823 2.955 1.00 88.12 92 PHE A CA 1
ATOM 719 C C . PHE A 1 92 ? 4.725 -13.540 3.754 1.00 88.12 92 PHE A C 1
ATOM 721 O O . PHE A 1 92 ? 5.670 -12.797 4.034 1.00 88.12 92 PHE A O 1
ATOM 728 N N . PHE A 1 93 ? 3.467 -13.315 4.125 1.00 87.06 93 PHE A N 1
ATOM 729 C CA . PHE A 1 93 ? 3.047 -12.241 5.013 1.00 87.06 93 PHE A CA 1
ATOM 730 C C . PHE A 1 93 ? 1.881 -12.733 5.880 1.00 87.06 93 PHE A C 1
ATOM 732 O O . PHE A 1 93 ? 0.978 -13.398 5.375 1.00 87.06 93 PHE A O 1
ATOM 739 N N . GLU A 1 94 ? 1.893 -12.425 7.175 1.00 94.19 94 GLU A N 1
ATOM 740 C CA . GLU A 1 94 ? 0.832 -12.798 8.116 1.00 94.19 94 GLU A CA 1
ATOM 741 C C . GLU A 1 94 ? 0.614 -11.674 9.131 1.00 94.19 94 GLU A C 1
ATOM 743 O O . GLU A 1 94 ? 1.566 -11.107 9.671 1.00 94.19 94 GLU A O 1
ATOM 748 N N . MET A 1 95 ? -0.655 -11.360 9.402 1.00 91.56 95 MET A N 1
ATOM 749 C CA . MET A 1 95 ? -1.066 -10.401 10.426 1.00 91.56 95 MET A CA 1
ATOM 750 C C . MET A 1 95 ? -1.935 -11.099 11.462 1.00 91.56 95 MET A C 1
ATOM 752 O O . MET A 1 95 ? -2.908 -11.764 11.118 1.00 91.56 95 MET A O 1
ATOM 756 N N . MET A 1 96 ? -1.621 -10.898 12.740 1.00 94.62 96 MET A N 1
ATOM 757 C CA . MET A 1 96 ? -2.381 -11.451 13.857 1.00 94.62 96 MET A CA 1
ATOM 758 C C . MET A 1 96 ? -2.711 -10.351 14.860 1.00 94.62 96 MET A C 1
ATOM 760 O O . MET A 1 96 ? -1.870 -9.507 15.170 1.00 94.62 96 MET A O 1
ATOM 764 N N . ILE A 1 97 ? -3.925 -10.390 15.402 1.00 92.56 97 ILE A N 1
ATOM 765 C CA . ILE A 1 97 ? -4.354 -9.533 16.508 1.00 92.56 97 ILE A CA 1
ATOM 766 C C . ILE A 1 97 ? -4.664 -10.396 17.730 1.0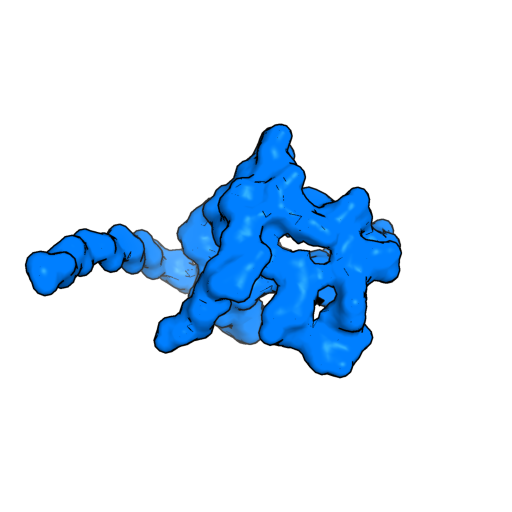0 92.56 97 ILE A C 1
ATOM 768 O O . ILE A 1 97 ? -5.188 -11.503 17.608 1.00 92.56 97 ILE A O 1
ATOM 772 N N . ARG A 1 98 ? -4.349 -9.886 18.922 1.00 95.56 98 ARG A N 1
ATOM 773 C CA . ARG A 1 98 ? -4.696 -10.518 20.197 1.00 95.56 98 ARG A CA 1
ATOM 774 C C . ARG A 1 98 ? -5.308 -9.466 21.121 1.00 95.56 98 ARG A C 1
ATOM 776 O O . ARG A 1 98 ? -4.606 -8.513 21.454 1.00 95.56 98 ARG A O 1
ATOM 783 N N . PRO A 1 99 ? -6.568 -9.624 21.557 1.00 94.56 99 PRO A N 1
ATOM 784 C CA . PRO A 1 99 ? -7.156 -8.736 22.552 1.00 94.56 99 PRO A CA 1
ATOM 785 C C . PRO A 1 99 ? -6.343 -8.756 23.851 1.00 94.56 99 PRO A C 1
ATOM 787 O O . PRO A 1 99 ? -6.000 -9.828 24.357 1.00 94.56 99 PRO A O 1
ATOM 790 N N . SER A 1 100 ? -6.037 -7.581 24.394 1.00 89.00 100 SER A N 1
ATOM 791 C CA . SER A 1 100 ? -5.581 -7.433 25.775 1.00 89.00 100 SER A CA 1
ATOM 792 C C . SER A 1 100 ? -6.806 -7.201 26.657 1.00 89.00 100 SER A C 1
ATOM 794 O O . SER A 1 100 ? -7.588 -6.297 26.362 1.00 89.00 100 SER A O 1
ATOM 796 N N . HIS A 1 101 ? -6.986 -8.048 27.672 1.00 76.31 101 HIS A N 1
ATOM 797 C CA . HIS A 1 101 ? -8.016 -7.885 28.702 1.00 76.31 101 HIS A CA 1
ATOM 798 C C . HIS A 1 101 ? -7.861 -6.569 29.466 1.00 76.31 101 HIS A C 1
ATOM 800 O O . HIS A 1 101 ? -6.698 -6.137 29.643 1.00 76.31 101 HIS A O 1
#

Radius of gyration: 13.48 Å; chains: 1; bounding box: 26×34×44 Å

Sequence (101 aa):
MPSATGCLFSTYDQDNDRCEASKCAESHRGAWWYSPADYHPLINSCGSCEFKTGSDICYQVCAFSNPNGDYNGSDGQNIFWNYSDKDCYHKFFEMMIRPSH

InterPro domains:
  IPR002181 Fibrinogen, alpha/beta/gamma chain, C-terminal globular domain [PF00147] (5-36)
  IPR014716 Fibrinogen, alpha/beta/gamma chain, C-terminal globular, subdomain 1 [G3DSA:3.90.215.10] (1-100)
  IPR036056 Fibrinogen-like, C-terminal [SSF56496] (4-100)